Protein AF-A0A712CQ60-F1 (afdb_monomer)

Structure (mmCIF, N/CA/C/O backbone):
data_AF-A0A712CQ60-F1
#
_entry.id   AF-A0A712CQ60-F1
#
loop_
_atom_site.group_PDB
_atom_site.id
_atom_site.type_symbol
_atom_site.label_atom_id
_atom_site.label_alt_id
_atom_site.label_comp_id
_atom_site.label_asym_id
_atom_site.label_entity_id
_atom_site.label_seq_id
_atom_site.pdbx_PDB_ins_code
_atom_site.Cartn_x
_atom_site.Cartn_y
_atom_site.Cartn_z
_atom_site.occupancy
_atom_site.B_iso_or_equiv
_atom_site.auth_seq_id
_atom_site.auth_comp_id
_atom_site.auth_asym_id
_atom_site.auth_atom_id
_atom_site.pdbx_PDB_model_num
ATOM 1 N N . MET A 1 1 ? -9.560 7.480 26.332 1.00 48.94 1 MET A N 1
ATOM 2 C CA . MET A 1 1 ? -8.767 6.970 25.190 1.00 48.94 1 MET A CA 1
ATOM 3 C C . MET A 1 1 ? -9.601 7.193 23.940 1.00 48.94 1 MET A C 1
ATOM 5 O O . MET A 1 1 ? -10.779 6.866 23.969 1.00 48.94 1 MET A O 1
ATOM 9 N N . SER A 1 2 ? -9.063 7.873 22.928 1.00 51.94 2 SER A N 1
ATOM 10 C CA 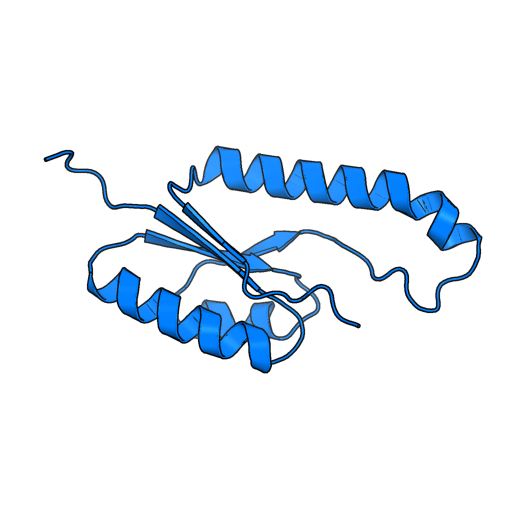. SER A 1 2 ? -9.797 8.315 21.732 1.00 51.94 2 SER A CA 1
ATOM 11 C C . SER A 1 2 ? -10.478 7.135 21.025 1.00 51.94 2 SER A C 1
ATOM 13 O O . SER A 1 2 ? -9.811 6.240 20.522 1.00 51.94 2 SER A O 1
ATOM 15 N N . GLY A 1 3 ? -11.813 7.129 21.008 1.00 69.31 3 GLY A N 1
ATOM 16 C CA . GLY A 1 3 ? -12.657 6.032 20.517 1.00 69.31 3 GLY A CA 1
ATOM 17 C C . GLY A 1 3 ? -12.748 5.898 18.994 1.00 69.31 3 GLY A C 1
ATOM 18 O O . GLY A 1 3 ? -13.809 5.546 18.492 1.00 69.31 3 GLY A O 1
ATOM 19 N N . GLN A 1 4 ? -11.679 6.203 18.251 1.00 75.69 4 GLN A N 1
ATOM 20 C CA . GLN A 1 4 ? -11.627 5.936 16.811 1.00 75.69 4 GLN A CA 1
ATOM 21 C C . GLN A 1 4 ? -10.626 4.815 16.509 1.00 75.69 4 GLN A C 1
ATOM 23 O O . GLN A 1 4 ? -9.514 4.841 17.043 1.00 75.69 4 GLN A O 1
ATOM 28 N N . PRO A 1 5 ? -11.004 3.830 15.672 1.00 86.81 5 PRO A N 1
ATOM 29 C CA . PRO A 1 5 ? -10.104 2.754 15.284 1.00 86.81 5 PRO A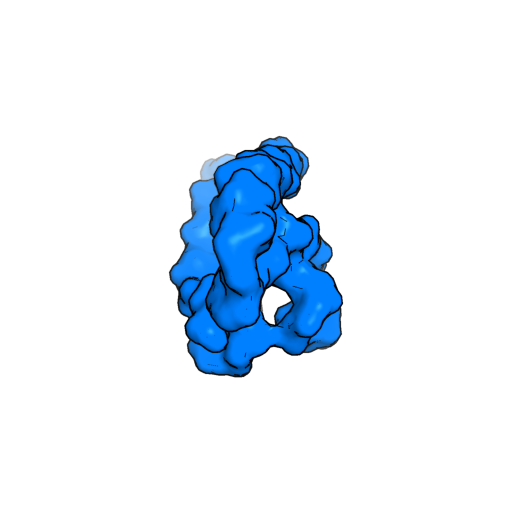 CA 1
ATOM 30 C C . PRO A 1 5 ? -8.922 3.328 14.501 1.00 86.81 5 PRO A C 1
ATOM 32 O O . PRO A 1 5 ? -9.107 4.127 13.579 1.00 86.81 5 PRO A O 1
ATOM 35 N N . LYS A 1 6 ? -7.711 2.911 14.878 1.00 96.44 6 LYS A N 1
ATOM 36 C CA . LYS A 1 6 ? -6.468 3.326 14.219 1.00 96.44 6 LYS A CA 1
ATOM 37 C C . LYS A 1 6 ? -6.438 2.824 12.777 1.00 96.44 6 LYS A C 1
ATOM 39 O O . LYS A 1 6 ? -6.924 1.729 12.488 1.00 96.44 6 LYS A O 1
ATOM 44 N N . ARG A 1 7 ? -5.848 3.607 11.878 1.00 97.81 7 ARG A N 1
ATOM 45 C CA . ARG A 1 7 ? -5.831 3.362 10.434 1.00 97.81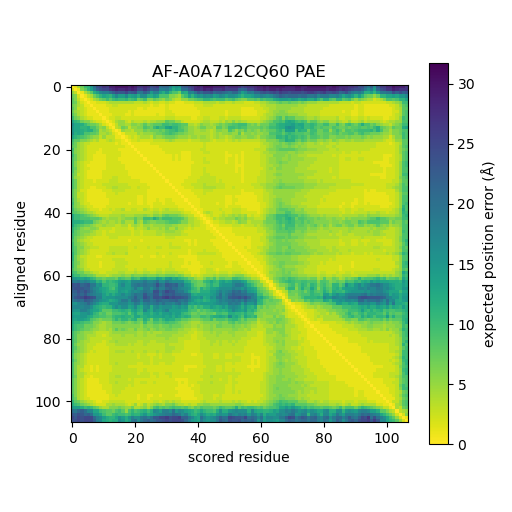 7 ARG A CA 1
ATOM 46 C C . ARG A 1 7 ? -4.420 3.106 9.929 1.00 97.81 7 ARG A C 1
ATOM 48 O O . ARG A 1 7 ? -3.566 3.989 9.983 1.00 97.81 7 ARG A O 1
ATOM 55 N N . LEU A 1 8 ? -4.198 1.919 9.375 1.00 97.94 8 LEU A N 1
ATOM 56 C CA . LEU A 1 8 ? -2.965 1.548 8.685 1.00 97.94 8 LEU A CA 1
ATOM 57 C C . LEU A 1 8 ? -3.191 1.565 7.170 1.00 97.94 8 LEU A C 1
ATOM 59 O O . LEU A 1 8 ? -4.142 0.968 6.666 1.00 97.94 8 LEU A O 1
ATOM 63 N N . MET A 1 9 ? -2.269 2.187 6.439 1.00 97.75 9 MET A N 1
ATOM 64 C CA . MET A 1 9 ? -2.131 1.986 4.997 1.00 97.75 9 MET A CA 1
ATOM 65 C C . MET A 1 9 ? -0.901 1.128 4.690 1.00 97.75 9 MET A C 1
ATOM 67 O O . MET A 1 9 ? 0.217 1.518 5.019 1.00 97.75 9 MET A O 1
ATOM 71 N N . VAL A 1 10 ? -1.088 -0.017 4.038 1.00 96.31 10 VAL A N 1
ATOM 72 C CA . VAL A 1 10 ? 0.014 -0.872 3.568 1.00 96.31 10 VAL A CA 1
ATOM 73 C C . VAL A 1 10 ? 0.342 -0.521 2.123 1.00 96.31 10 VAL A C 1
ATOM 75 O O . VAL A 1 10 ? -0.538 -0.507 1.268 1.00 96.31 10 VAL A O 1
ATOM 78 N N . MET A 1 11 ? 1.612 -0.241 1.844 1.00 92.88 11 MET A N 1
ATOM 79 C CA . MET A 1 11 ? 2.138 0.009 0.505 1.00 92.88 11 MET A CA 1
ATOM 80 C C . MET A 1 11 ? 3.063 -1.138 0.113 1.00 92.88 11 MET A C 1
ATOM 82 O O . MET A 1 11 ? 4.193 -1.233 0.598 1.00 92.88 11 MET A O 1
ATOM 86 N N . ALA A 1 12 ? 2.573 -2.013 -0.756 1.00 87.75 12 ALA A N 1
ATOM 87 C CA . ALA A 1 12 ? 3.295 -3.196 -1.197 1.00 87.75 12 ALA A CA 1
ATOM 88 C C . ALA A 1 12 ? 2.790 -3.626 -2.578 1.00 87.75 12 ALA A C 1
ATOM 90 O O . ALA A 1 12 ? 1.584 -3.626 -2.827 1.00 87.75 12 ALA A O 1
ATOM 91 N N . GLY A 1 13 ? 3.706 -4.003 -3.466 1.00 78.88 13 GLY A N 1
ATOM 92 C CA . GLY A 1 13 ? 3.358 -4.433 -4.819 1.00 78.88 13 GLY A CA 1
ATOM 93 C C . GLY A 1 13 ? 4.439 -5.278 -5.482 1.00 78.88 13 GLY A C 1
ATOM 94 O O . GLY A 1 13 ? 5.562 -5.412 -4.980 1.00 78.88 13 GLY A O 1
ATOM 95 N N . GLY A 1 14 ? 4.097 -5.861 -6.628 1.00 78.38 14 GLY A N 1
ATOM 96 C CA . GLY A 1 14 ? 5.043 -6.6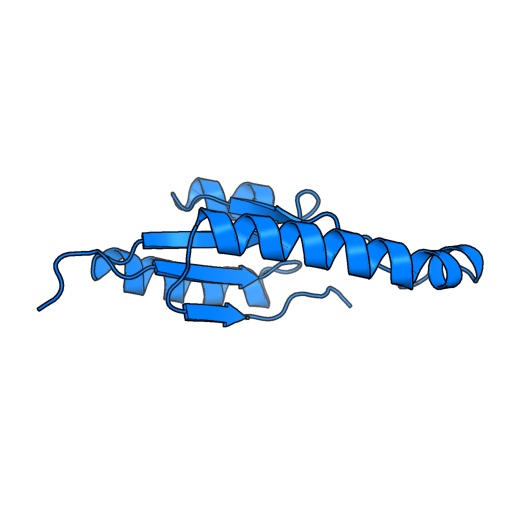17 -7.445 1.00 78.38 14 GLY A CA 1
ATOM 97 C C . GLY A 1 14 ? 5.031 -8.118 -7.172 1.00 78.38 14 GLY A C 1
ATOM 98 O O . GLY A 1 14 ? 4.194 -8.827 -7.723 1.00 78.38 14 GLY A O 1
ATOM 99 N N . THR A 1 15 ? 6.009 -8.617 -6.407 1.00 79.19 15 THR A N 1
ATOM 100 C CA . THR A 1 15 ? 6.196 -10.053 -6.120 1.00 79.19 15 THR A CA 1
ATOM 101 C C . THR A 1 15 ? 5.675 -10.433 -4.729 1.00 79.19 15 THR A C 1
ATOM 103 O O . THR A 1 15 ? 5.497 -9.583 -3.855 1.00 79.19 15 THR A O 1
ATOM 106 N N . GLY A 1 16 ? 5.474 -11.735 -4.491 1.00 82.25 16 GLY A N 1
ATOM 107 C CA . GLY A 1 16 ? 4.951 -12.245 -3.219 1.00 82.25 16 GLY A CA 1
ATOM 108 C C . GLY A 1 16 ? 5.834 -11.905 -2.013 1.00 82.25 16 GLY A C 1
ATOM 109 O O . GLY A 1 16 ? 5.319 -11.745 -0.912 1.00 82.25 16 GLY A O 1
ATOM 110 N N . GLY A 1 17 ? 7.141 -11.704 -2.222 1.00 85.12 17 GLY A N 1
ATOM 111 C CA . GLY A 1 17 ? 8.096 -11.375 -1.158 1.00 85.12 17 GLY A CA 1
ATOM 112 C C . GLY A 1 17 ? 7.790 -10.078 -0.401 1.00 85.12 17 GLY A C 1
ATOM 113 O O . GLY A 1 17 ? 8.179 -9.962 0.754 1.00 85.12 17 GLY A O 1
ATOM 114 N N . HIS A 1 18 ? 7.053 -9.136 -1.001 1.00 87.06 18 HIS A N 1
ATOM 115 C CA . HIS A 1 18 ? 6.581 -7.925 -0.312 1.00 87.06 18 HIS A CA 1
ATOM 116 C C . HIS A 1 18 ? 5.112 -8.038 0.114 1.00 87.06 18 HIS A C 1
ATOM 118 O O . HIS A 1 18 ? 4.724 -7.528 1.166 1.00 87.06 18 HIS A O 1
ATOM 124 N N . VAL A 1 19 ? 4.293 -8.724 -0.691 1.00 90.81 19 VAL A N 1
ATOM 125 C CA . VAL A 1 19 ? 2.846 -8.831 -0.461 1.00 90.81 19 VAL A CA 1
ATOM 126 C C . VAL A 1 19 ? 2.533 -9.739 0.732 1.00 90.81 19 VAL A C 1
ATOM 128 O O . VAL A 1 19 ? 1.749 -9.348 1.591 1.00 90.81 19 VAL A O 1
ATOM 131 N N . PHE A 1 20 ? 3.166 -10.910 0.855 1.00 92.88 20 PHE A N 1
ATOM 132 C CA . PHE A 1 20 ? 2.866 -11.837 1.954 1.00 92.88 20 PHE A CA 1
ATOM 133 C C . PHE A 1 20 ? 3.254 -11.290 3.336 1.00 92.88 20 PHE A C 1
ATOM 135 O O . PHE A 1 20 ? 2.411 -11.346 4.235 1.00 92.88 20 PHE A O 1
ATOM 142 N N . PRO A 1 21 ? 4.448 -10.694 3.538 1.00 93.44 21 PRO A N 1
ATOM 143 C CA . PRO A 1 21 ? 4.761 -10.060 4.817 1.00 93.44 21 PRO A CA 1
ATOM 144 C C . PRO A 1 21 ? 3.822 -8.888 5.136 1.00 93.44 21 PRO A C 1
ATOM 146 O O . PRO A 1 21 ? 3.421 -8.719 6.286 1.00 93.44 21 PRO A O 1
ATOM 149 N N . GLY A 1 22 ? 3.411 -8.113 4.124 1.00 94.44 22 GLY A N 1
ATOM 150 C CA . GLY A 1 22 ? 2.431 -7.038 4.297 1.00 94.44 22 GLY A CA 1
ATOM 151 C C . GLY A 1 22 ? 1.061 -7.552 4.749 1.00 94.44 22 GLY A C 1
ATOM 152 O O . GLY A 1 22 ? 0.464 -6.980 5.659 1.00 94.44 22 GLY A O 1
ATOM 153 N N . LEU A 1 23 ? 0.591 -8.663 4.170 1.00 95.12 23 LEU A N 1
ATOM 154 C CA . LEU A 1 23 ? -0.651 -9.326 4.576 1.00 95.12 23 LEU A CA 1
ATOM 155 C C . LEU A 1 23 ? -0.568 -9.839 6.016 1.00 95.12 23 LEU A C 1
ATOM 157 O O . LEU A 1 23 ? -1.515 -9.659 6.776 1.00 95.12 23 LEU A O 1
ATOM 161 N N . ALA A 1 24 ? 0.562 -10.429 6.414 1.00 95.94 24 ALA A N 1
ATOM 162 C CA . ALA A 1 24 ? 0.756 -10.906 7.782 1.00 95.94 24 ALA A CA 1
ATOM 163 C C . ALA A 1 24 ? 0.628 -9.767 8.810 1.00 95.94 24 ALA A C 1
ATOM 165 O O . ALA A 1 24 ? -0.096 -9.905 9.798 1.00 95.94 24 ALA A O 1
ATOM 166 N N . VAL A 1 25 ? 1.265 -8.617 8.553 1.00 96.69 25 VAL A N 1
ATOM 167 C CA . VAL A 1 25 ? 1.148 -7.439 9.429 1.00 96.69 25 VAL A CA 1
ATOM 168 C C . VAL A 1 25 ? -0.274 -6.867 9.412 1.00 96.69 25 VAL A C 1
ATOM 170 O O . VAL A 1 25 ? -0.808 -6.530 10.469 1.00 96.69 25 VAL A O 1
ATOM 173 N N . ALA A 1 26 ? -0.908 -6.792 8.237 1.00 96.81 26 ALA A N 1
ATOM 174 C CA . ALA A 1 26 ? -2.280 -6.312 8.092 1.00 96.81 26 ALA A CA 1
ATOM 175 C C . ALA A 1 26 ? -3.265 -7.128 8.940 1.00 96.81 26 ALA A C 1
ATOM 177 O O . ALA A 1 26 ? -3.972 -6.557 9.769 1.00 96.81 26 ALA A O 1
ATOM 178 N N . HIS A 1 27 ? -3.255 -8.457 8.797 1.00 97.25 27 HIS A N 1
ATOM 179 C CA . HIS A 1 27 ? -4.125 -9.359 9.560 1.00 97.25 27 HIS A CA 1
ATOM 180 C C . HIS A 1 27 ? -3.899 -9.243 11.065 1.00 97.25 27 HIS A C 1
ATOM 182 O O . HIS A 1 27 ? -4.858 -9.185 11.834 1.00 97.25 27 HIS A O 1
ATOM 188 N N . HIS A 1 28 ? -2.637 -9.147 11.490 1.00 97.62 28 HIS A N 1
ATOM 189 C CA . HIS A 1 28 ? -2.305 -8.995 12.901 1.00 97.62 28 HIS A CA 1
ATOM 190 C C . HIS A 1 28 ? -2.897 -7.715 13.510 1.00 97.62 28 HIS A C 1
ATOM 192 O O . HIS A 1 28 ? -3.430 -7.752 14.618 1.00 97.62 28 HIS A O 1
ATOM 198 N N . LEU A 1 29 ? -2.850 -6.587 12.793 1.00 96.81 29 LEU A N 1
ATOM 199 C CA . LEU A 1 29 ? -3.430 -5.332 13.278 1.00 96.81 29 LEU A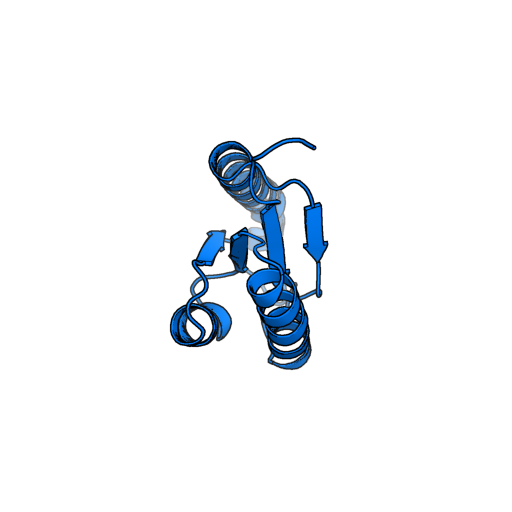 CA 1
ATOM 200 C C . LEU A 1 29 ? -4.956 -5.290 13.144 1.00 96.81 29 LEU A C 1
ATOM 202 O O . LEU A 1 29 ? -5.623 -4.744 14.024 1.00 96.81 29 LEU A O 1
ATOM 206 N N . MET A 1 30 ? -5.531 -5.899 12.105 1.00 96.44 30 MET A N 1
ATOM 207 C CA . MET A 1 30 ? -6.988 -6.052 11.985 1.00 96.44 30 MET A CA 1
ATOM 208 C C . MET A 1 30 ? -7.566 -6.820 13.176 1.00 96.44 30 MET A C 1
ATOM 210 O O . MET A 1 30 ? -8.577 -6.401 13.736 1.00 96.44 30 MET A O 1
ATOM 214 N N . ALA A 1 31 ? -6.884 -7.876 13.635 1.00 96.69 31 ALA A N 1
ATOM 215 C CA . ALA A 1 31 ? -7.268 -8.622 14.835 1.00 96.69 31 ALA A CA 1
ATOM 216 C C . ALA A 1 31 ? -7.237 -7.770 16.121 1.00 96.69 31 ALA A C 1
ATOM 218 O O . ALA A 1 31 ? -7.924 -8.083 17.089 1.00 96.69 31 ALA A O 1
ATOM 219 N N . GLN A 1 32 ? -6.479 -6.669 16.128 1.00 95.94 32 GLN A N 1
ATOM 220 C CA . GLN A 1 32 ? -6.435 -5.685 17.216 1.00 95.94 32 GLN A CA 1
ATOM 221 C C . GLN A 1 32 ? -7.422 -4.517 17.015 1.00 95.94 32 GLN A C 1
ATOM 223 O O . GLN A 1 32 ? -7.358 -3.524 17.739 1.00 95.94 32 GLN A O 1
ATOM 228 N N . GLY A 1 33 ? -8.313 -4.597 16.021 1.00 95.81 33 GLY A N 1
ATOM 229 C CA . GLY A 1 33 ? -9.325 -3.576 15.737 1.00 95.81 33 GLY A CA 1
ATOM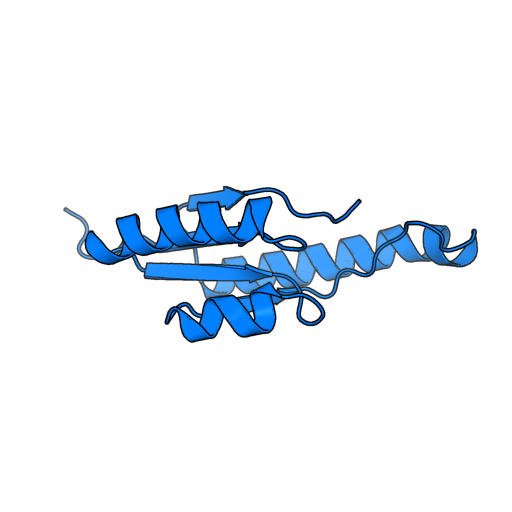 230 C C . GLY A 1 33 ? -8.843 -2.409 14.871 1.00 95.81 33 GLY A C 1
ATOM 231 O O . GLY A 1 33 ? -9.507 -1.370 14.824 1.00 95.81 33 GLY A O 1
ATOM 232 N N . TRP A 1 34 ? -7.701 -2.540 14.190 1.00 97.31 34 TRP A N 1
ATOM 233 C CA . TRP A 1 34 ? -7.252 -1.528 13.234 1.00 97.31 34 TRP A CA 1
ATOM 234 C C . TRP A 1 34 ? -8.023 -1.628 11.919 1.00 97.31 34 TRP A C 1
ATOM 236 O O . TRP A 1 34 ? -8.322 -2.713 11.423 1.00 97.31 34 TRP A O 1
ATOM 246 N N . GLN A 1 35 ? -8.274 -0.476 11.304 1.00 97.44 35 GLN A N 1
ATOM 247 C CA . GLN A 1 35 ? -8.729 -0.394 9.922 1.00 97.44 35 GLN A CA 1
ATOM 248 C C . GLN A 1 35 ? -7.516 -0.431 9.000 1.00 97.44 35 GLN A C 1
ATOM 250 O O . GLN A 1 35 ? -6.624 0.413 9.106 1.00 97.44 35 GLN A O 1
ATOM 255 N N . VAL A 1 36 ? -7.489 -1.389 8.078 1.00 97.50 36 VAL A N 1
ATOM 256 C CA . VAL A 1 36 ? -6.386 -1.543 7.129 1.00 97.50 36 VAL A CA 1
ATOM 257 C C . VAL A 1 36 ? -6.867 -1.274 5.715 1.00 97.50 36 VAL A C 1
ATOM 259 O O . VAL A 1 36 ? -7.941 -1.713 5.312 1.00 97.50 36 VAL A O 1
ATOM 262 N N . ARG A 1 37 ? -6.048 -0.547 4.958 1.00 97.19 37 ARG A N 1
ATOM 263 C CA . ARG A 1 37 ? -6.225 -0.327 3.526 1.00 97.19 37 ARG A CA 1
ATOM 264 C C . ARG A 1 37 ? -4.912 -0.557 2.803 1.00 97.19 37 ARG A C 1
ATOM 266 O O . ARG A 1 37 ? -3.845 -0.240 3.325 1.00 97.19 37 ARG A O 1
ATOM 273 N N . TRP A 1 38 ? -4.990 -1.091 1.600 1.00 96.44 38 TRP A N 1
ATOM 274 C CA . TRP A 1 38 ? -3.831 -1.374 0.774 1.00 96.44 38 TRP A CA 1
ATOM 275 C C . TRP A 1 38 ? -3.694 -0.349 -0.343 1.00 96.44 38 TRP A C 1
ATOM 277 O O . TRP A 1 38 ? -4.684 0.136 -0.884 1.00 96.44 38 TRP A O 1
ATOM 287 N N . LEU A 1 39 ? -2.459 -0.027 -0.703 1.00 94.56 39 LEU A N 1
ATOM 288 C CA . LEU A 1 39 ? -2.124 0.827 -1.829 1.00 94.56 39 LEU A CA 1
ATOM 289 C C . LEU A 1 39 ? -1.168 0.068 -2.749 1.00 94.56 39 LEU A C 1
ATOM 291 O O . LEU A 1 39 ? -0.037 -0.234 -2.361 1.00 94.56 39 LEU A O 1
ATOM 295 N N . GLY A 1 40 ? -1.633 -0.241 -3.957 1.00 91.44 40 GLY A N 1
ATOM 296 C CA . GLY A 1 40 ? -0.908 -1.071 -4.919 1.00 91.44 40 GLY A CA 1
ATOM 297 C C . GLY A 1 40 ? -1.081 -0.623 -6.368 1.00 91.44 40 GLY A C 1
ATOM 298 O O . GLY A 1 40 ? -1.477 0.511 -6.657 1.00 91.44 40 GLY A O 1
ATOM 299 N N . THR A 1 41 ? -0.777 -1.529 -7.292 1.00 87.94 41 THR A N 1
ATOM 300 C CA . THR A 1 41 ? -0.922 -1.342 -8.739 1.00 87.94 41 THR A CA 1
ATOM 301 C C . THR A 1 41 ? -1.931 -2.334 -9.314 1.00 87.94 41 THR A C 1
ATOM 303 O O . THR A 1 41 ? -2.022 -3.472 -8.869 1.00 87.94 41 THR A O 1
ATOM 306 N N . ALA A 1 42 ? -2.741 -1.886 -10.278 1.00 85.50 42 ALA A N 1
ATOM 307 C CA . ALA A 1 42 ? -3.856 -2.680 -10.806 1.00 85.50 42 ALA A CA 1
ATOM 308 C C . ALA A 1 42 ? -3.414 -3.829 -11.735 1.00 85.50 42 ALA A C 1
ATOM 310 O O . ALA A 1 42 ? -4.212 -4.697 -12.059 1.00 85.50 42 ALA A O 1
ATOM 311 N N . ASP A 1 43 ? -2.163 -3.817 -12.196 1.00 81.50 43 ASP A N 1
ATOM 312 C CA . ASP A 1 43 ? -1.590 -4.757 -13.166 1.00 81.50 43 ASP A CA 1
ATOM 313 C C . ASP A 1 43 ? -0.737 -5.863 -12.518 1.00 81.50 43 ASP A C 1
ATOM 315 O O . ASP A 1 43 ? 0.036 -6.537 -13.201 1.00 81.50 43 ASP A O 1
ATOM 319 N N . ARG A 1 44 ? -0.828 -6.037 -11.195 1.00 82.25 44 ARG A N 1
ATOM 320 C CA . ARG A 1 44 ? 0.042 -6.927 -10.411 1.00 82.25 44 ARG A CA 1
ATOM 321 C C . ARG A 1 44 ? -0.755 -7.795 -9.440 1.00 82.25 44 ARG A C 1
ATOM 323 O O . ARG A 1 44 ? -1.935 -7.556 -9.206 1.00 82.25 44 ARG A O 1
ATOM 330 N N . MET A 1 45 ? -0.101 -8.813 -8.869 1.00 84.94 45 MET A N 1
ATOM 331 C CA . MET A 1 45 ? -0.783 -9.856 -8.085 1.00 84.94 45 MET A CA 1
ATOM 332 C C . MET A 1 45 ? -1.552 -9.307 -6.881 1.00 84.94 45 MET A C 1
ATOM 334 O O . MET A 1 45 ? -2.521 -9.929 -6.451 1.00 84.94 45 MET A O 1
ATOM 338 N N . GLU A 1 46 ? -1.120 -8.177 -6.307 1.00 84.12 46 GLU A N 1
ATOM 339 C CA . GLU A 1 46 ? -1.811 -7.584 -5.165 1.00 84.12 46 GLU A CA 1
ATOM 340 C C . GLU A 1 46 ? -3.256 -7.192 -5.495 1.00 84.12 46 GLU A C 1
ATOM 342 O O . GLU A 1 46 ? -4.098 -7.242 -4.602 1.00 84.12 46 GLU A O 1
ATOM 347 N N . ALA A 1 47 ? -3.557 -6.877 -6.761 1.00 88.81 47 ALA A N 1
ATOM 348 C CA . ALA A 1 47 ? -4.896 -6.507 -7.207 1.00 88.81 47 ALA A CA 1
ATOM 349 C C . ALA A 1 47 ? -5.916 -7.634 -6.998 1.00 88.81 47 ALA A C 1
ATOM 351 O O . ALA A 1 47 ? -7.059 -7.357 -6.646 1.00 88.81 47 ALA A O 1
ATOM 352 N N . ASP A 1 48 ? -5.487 -8.889 -7.146 1.00 90.19 48 ASP A N 1
ATOM 353 C CA . ASP A 1 48 ? -6.344 -10.061 -6.961 1.00 90.19 48 ASP A CA 1
ATOM 354 C C . ASP A 1 48 ? -6.206 -10.671 -5.565 1.00 90.19 48 ASP A C 1
ATOM 356 O O . ASP A 1 48 ? -7.180 -11.166 -4.997 1.00 90.19 48 ASP A O 1
ATOM 360 N N . LEU A 1 49 ? -4.987 -10.695 -5.018 1.00 91.88 49 LEU A N 1
ATOM 361 C CA . LEU A 1 49 ? -4.699 -11.391 -3.767 1.00 91.88 49 LEU A CA 1
ATOM 362 C C . LEU A 1 49 ? -5.232 -10.622 -2.555 1.00 91.88 49 LEU A C 1
ATOM 364 O O . LEU A 1 49 ? -5.857 -11.218 -1.684 1.00 91.88 49 LEU A O 1
ATOM 368 N N . VAL A 1 50 ? -5.019 -9.307 -2.493 1.00 94.00 50 VAL A N 1
ATOM 369 C CA . VAL A 1 50 ? -5.369 -8.502 -1.312 1.00 94.00 50 VAL A CA 1
ATOM 370 C C . VAL A 1 50 ? -6.884 -8.477 -1.051 1.00 94.00 50 VAL A C 1
ATOM 372 O O . VAL A 1 50 ? -7.274 -8.760 0.087 1.00 94.00 50 VAL A O 1
ATOM 375 N N . PRO A 1 51 ? -7.760 -8.270 -2.058 1.00 94.75 51 PRO A N 1
ATOM 376 C CA . PRO A 1 51 ? -9.208 -8.333 -1.842 1.00 94.75 51 PRO A CA 1
ATOM 377 C C . PRO A 1 51 ? -9.701 -9.703 -1.368 1.0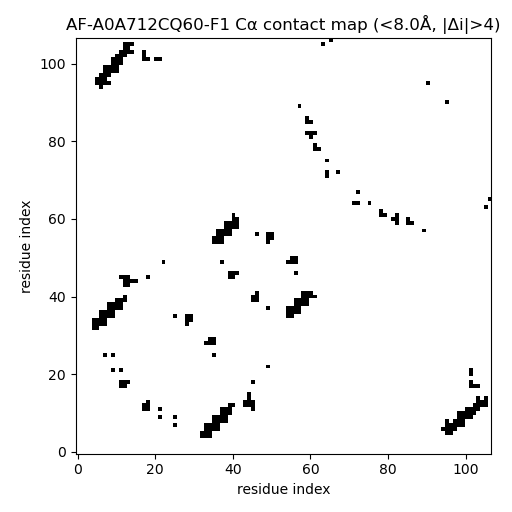0 94.75 51 PRO A C 1
ATOM 379 O O . PRO A 1 51 ? -10.615 -9.776 -0.549 1.00 94.75 51 PRO A O 1
ATOM 382 N N . LYS A 1 52 ? -9.071 -10.803 -1.813 1.00 95.00 52 LYS A N 1
ATOM 383 C CA . LYS A 1 52 ? -9.401 -12.166 -1.346 1.00 95.00 52 LYS A CA 1
ATOM 384 C C . LYS A 1 52 ? -9.121 -12.368 0.145 1.00 95.00 52 LYS A C 1
ATOM 386 O O . LYS A 1 52 ? -9.712 -13.250 0.758 1.00 95.00 52 LYS A O 1
ATOM 391 N N . HIS A 1 53 ? -8.252 -11.547 0.727 1.00 94.19 53 HIS A N 1
ATOM 392 C CA . HIS A 1 53 ? -7.974 -11.516 2.160 1.00 94.19 53 HIS A CA 1
ATOM 393 C C . HIS A 1 53 ? -8.842 -10.504 2.930 1.00 94.19 53 HIS A C 1
ATOM 395 O O . HIS A 1 53 ? -8.578 -10.259 4.104 1.00 94.19 53 HIS A O 1
ATOM 401 N N . GLY A 1 54 ? -9.875 -9.930 2.302 1.00 94.62 54 GLY A N 1
ATOM 402 C CA . GLY A 1 54 ? -10.822 -9.026 2.962 1.00 94.62 54 GLY A CA 1
ATOM 403 C C . GLY A 1 54 ? -10.264 -7.630 3.248 1.00 94.62 54 GLY A C 1
ATOM 404 O O . GLY A 1 54 ? -10.751 -6.955 4.151 1.00 94.62 54 GLY A O 1
ATOM 405 N N . ILE A 1 55 ? -9.236 -7.203 2.511 1.00 96.88 55 ILE A N 1
ATOM 406 C CA . ILE A 1 55 ? -8.627 -5.877 2.645 1.00 96.88 55 ILE A CA 1
ATOM 407 C C . ILE A 1 55 ? -8.962 -5.049 1.402 1.00 96.88 55 ILE A C 1
ATOM 409 O O . ILE A 1 55 ? -8.705 -5.473 0.275 1.00 96.88 55 ILE A O 1
ATOM 413 N N . ASP A 1 56 ? -9.490 -3.842 1.610 1.00 96.38 56 ASP A N 1
ATOM 414 C CA . ASP A 1 56 ? -9.705 -2.878 0.528 1.00 96.38 56 ASP A CA 1
ATOM 415 C C . ASP A 1 56 ? -8.370 -2.439 -0.078 1.00 96.38 56 ASP A C 1
ATOM 417 O O . ASP A 1 56 ? -7.446 -2.059 0.648 1.00 96.38 56 ASP A O 1
ATOM 421 N N . ILE A 1 57 ? -8.297 -2.390 -1.407 1.00 95.25 57 ILE A N 1
ATOM 422 C CA . ILE A 1 57 ? -7.128 -1.913 -2.146 1.00 95.25 57 ILE A CA 1
ATOM 423 C C . ILE A 1 57 ? -7.476 -0.694 -3.003 1.00 95.25 57 ILE A C 1
ATOM 425 O O . ILE A 1 57 ? -8.451 -0.692 -3.751 1.00 95.25 57 ILE A O 1
ATOM 429 N N . ASP A 1 58 ? -6.651 0.345 -2.905 1.00 94.94 58 ASP A N 1
ATOM 430 C CA . ASP A 1 58 ? -6.621 1.456 -3.848 1.00 94.94 58 ASP A CA 1
ATOM 431 C C . ASP A 1 58 ? -5.436 1.302 -4.802 1.00 94.94 58 ASP A C 1
ATOM 433 O O . ASP A 1 58 ? -4.349 0.848 -4.430 1.00 94.94 58 ASP A O 1
ATOM 437 N N . PHE A 1 59 ? -5.628 1.754 -6.039 1.00 92.25 59 PHE A N 1
ATOM 438 C CA . PHE A 1 59 ? -4.624 1.633 -7.086 1.00 92.25 59 PHE A CA 1
ATOM 439 C C . PHE A 1 59 ? -4.029 2.981 -7.471 1.00 92.25 59 PHE A C 1
ATOM 441 O O . PHE A 1 59 ? -4.743 3.966 -7.673 1.00 92.25 59 PHE A O 1
ATOM 448 N N . ILE A 1 60 ? -2.710 3.001 -7.650 1.00 89.69 60 ILE A N 1
ATOM 449 C CA . ILE A 1 60 ? -2.002 4.098 -8.307 1.00 89.69 60 ILE A CA 1
ATOM 450 C C . ILE A 1 60 ? -1.475 3.640 -9.657 1.00 89.69 60 ILE A C 1
ATOM 452 O O . ILE A 1 60 ? -0.935 2.546 -9.814 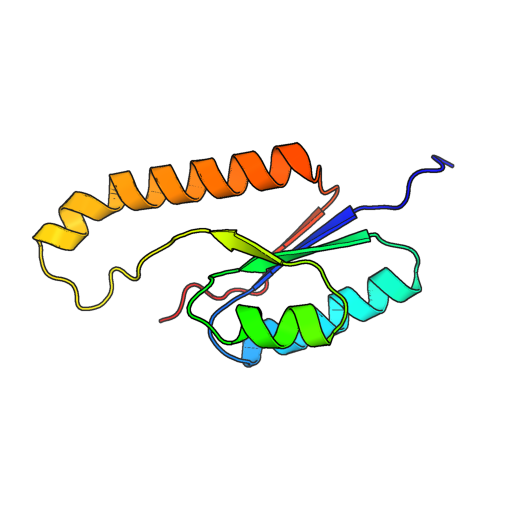1.00 89.69 60 ILE A O 1
ATOM 456 N N . ARG A 1 61 ? -1.596 4.507 -10.661 1.00 82.62 61 ARG A N 1
ATOM 457 C CA . ARG A 1 61 ? -1.039 4.231 -11.982 1.00 82.62 61 ARG A CA 1
ATOM 458 C C . ARG A 1 61 ? 0.418 4.668 -12.025 1.00 82.62 61 ARG A C 1
ATOM 460 O O . ARG A 1 61 ? 0.707 5.837 -12.283 1.00 82.62 61 ARG A O 1
ATOM 467 N N . ILE A 1 62 ? 1.330 3.722 -11.825 1.00 74.25 62 ILE A N 1
ATOM 468 C CA . ILE A 1 62 ? 2.759 3.932 -12.047 1.00 74.25 62 ILE A CA 1
ATOM 469 C C . ILE A 1 62 ? 3.264 2.937 -13.089 1.00 74.25 62 ILE A C 1
ATOM 471 O O . ILE A 1 62 ? 3.198 1.728 -12.923 1.00 74.25 62 ILE A O 1
ATOM 475 N N . SER A 1 63 ? 3.731 3.450 -14.224 1.00 65.06 63 SER A N 1
ATOM 476 C CA . SER A 1 63 ? 4.295 2.611 -15.279 1.00 65.06 63 SER A CA 1
ATOM 477 C C . SER A 1 63 ? 5.803 2.495 -15.087 1.00 65.06 63 SER A C 1
ATOM 479 O O . SER A 1 63 ? 6.472 3.529 -15.013 1.00 65.06 63 SER A O 1
ATOM 481 N N . GLY A 1 64 ? 6.334 1.270 -15.078 1.00 62.31 64 GLY A N 1
ATOM 482 C CA . GLY A 1 64 ? 7.774 1.019 -15.014 1.00 62.31 64 GLY A CA 1
ATOM 483 C C . GLY A 1 64 ? 8.547 1.768 -16.104 1.00 62.31 64 GLY A C 1
ATOM 484 O O . GLY A 1 64 ? 8.116 1.832 -17.262 1.00 62.31 64 GLY A O 1
ATOM 485 N N . LEU A 1 65 ? 9.674 2.361 -15.708 1.00 62.88 65 LEU A N 1
ATOM 486 C CA . LEU A 1 65 ? 10.602 3.074 -16.594 1.00 62.88 65 LEU A CA 1
ATOM 487 C C . LEU A 1 65 ? 11.677 2.149 -17.182 1.00 62.88 65 LEU A C 1
ATOM 489 O O . LEU A 1 65 ? 12.324 2.504 -18.165 1.00 62.88 65 LEU A O 1
ATOM 493 N N . ARG A 1 66 ? 11.862 0.957 -16.602 1.00 55.97 66 ARG A N 1
ATOM 494 C CA . ARG A 1 66 ? 12.923 0.025 -16.990 1.00 55.97 66 ARG A CA 1
ATOM 495 C C . ARG A 1 66 ? 12.684 -0.512 -18.406 1.00 55.97 66 ARG A C 1
ATOM 497 O O . ARG A 1 66 ? 11.580 -0.935 -18.738 1.00 55.97 66 ARG A O 1
ATOM 504 N N . GLY A 1 67 ? 13.713 -0.429 -19.250 1.00 60.59 67 GLY A N 1
ATOM 505 C CA . GLY A 1 67 ? 13.671 -0.864 -20.651 1.00 60.59 67 GLY A CA 1
ATOM 506 C C . GLY A 1 67 ? 12.909 0.060 -21.610 1.00 60.59 67 GLY A C 1
ATOM 507 O O . GLY A 1 67 ? 12.797 -0.257 -22.791 1.00 60.59 67 GLY A O 1
ATOM 508 N N . LYS A 1 68 ? 12.385 1.205 -21.149 1.00 60.78 68 LYS A N 1
ATOM 509 C CA . LYS A 1 68 ? 11.656 2.141 -22.015 1.00 60.78 68 LYS A CA 1
ATOM 510 C C . LYS A 1 68 ? 12.594 3.268 -22.453 1.00 60.78 68 LYS A C 1
ATOM 512 O O . LYS A 1 68 ? 13.141 3.966 -21.609 1.00 60.78 68 LYS A O 1
ATOM 517 N N . GLY A 1 69 ? 12.797 3.421 -23.765 1.00 74.50 69 GLY A N 1
ATOM 518 C CA . GLY A 1 69 ? 13.765 4.365 -24.347 1.00 74.50 69 GLY A CA 1
ATOM 519 C C . GLY A 1 69 ? 13.554 5.840 -23.959 1.00 74.50 69 GLY A C 1
ATOM 520 O O . GLY A 1 69 ? 12.619 6.185 -23.241 1.00 74.50 69 GLY A O 1
ATOM 521 N N . VAL A 1 70 ? 14.395 6.737 -24.486 1.00 77.25 70 VAL A N 1
ATOM 522 C CA . VAL A 1 70 ? 14.495 8.170 -24.107 1.00 77.25 70 VAL A CA 1
ATOM 523 C C . VAL A 1 70 ? 13.142 8.895 -23.974 1.00 77.25 70 VAL A C 1
ATOM 525 O O . VAL A 1 70 ? 12.939 9.668 -23.040 1.00 77.25 70 VAL A O 1
ATOM 528 N N . LYS A 1 71 ? 12.161 8.595 -24.836 1.00 75.75 71 LYS A N 1
ATOM 529 C CA . LYS A 1 71 ? 10.803 9.172 -24.757 1.00 75.75 71 LYS A CA 1
ATOM 530 C C . LYS A 1 71 ? 10.074 8.858 -23.440 1.00 75.75 71 LYS A C 1
ATOM 532 O O . LYS A 1 71 ? 9.321 9.686 -22.936 1.00 75.75 71 LYS A O 1
ATOM 537 N N . ALA A 1 72 ? 10.276 7.674 -22.867 1.00 74.06 72 ALA A N 1
ATOM 538 C CA . ALA A 1 72 ? 9.660 7.290 -21.601 1.00 74.06 72 ALA A CA 1
ATOM 539 C C . ALA A 1 72 ? 10.340 7.937 -20.390 1.00 74.06 72 ALA A C 1
ATOM 541 O O . ALA A 1 72 ? 9.650 8.232 -19.416 1.00 74.06 72 ALA A O 1
ATOM 542 N N . LEU A 1 73 ? 11.648 8.195 -20.480 1.00 77.06 73 LEU A N 1
ATOM 543 C CA . LEU A 1 73 ? 12.397 8.977 -19.494 1.00 77.06 73 LEU A CA 1
ATOM 544 C C . LEU A 1 73 ? 11.909 10.429 -19.458 1.00 77.06 73 LEU A C 1
ATOM 546 O O . LEU A 1 73 ? 11.636 10.948 -18.382 1.00 77.06 73 LEU A O 1
ATOM 550 N N . LEU A 1 74 ? 11.684 11.051 -20.619 1.00 82.56 74 LEU A N 1
ATOM 551 C CA . LEU A 1 74 ? 11.122 12.407 -20.694 1.00 82.56 74 LEU A CA 1
ATOM 552 C C . LEU A 1 74 ? 9.696 12.492 -20.124 1.00 82.56 74 LEU A C 1
ATOM 554 O O . LEU A 1 74 ? 9.326 13.489 -19.512 1.00 82.56 74 LEU A O 1
ATOM 558 N N . ALA A 1 75 ? 8.899 11.430 -20.268 1.00 81.94 75 ALA A N 1
ATOM 559 C CA . ALA A 1 75 ? 7.566 11.349 -19.671 1.00 81.94 75 ALA A CA 1
ATOM 560 C C . ALA A 1 75 ? 7.577 10.965 -18.175 1.00 81.94 75 ALA A C 1
ATOM 562 O O . ALA A 1 75 ? 6.525 10.997 -17.528 1.00 81.94 75 ALA A O 1
ATOM 563 N N . ALA A 1 76 ? 8.726 10.572 -17.614 1.00 82.62 76 ALA A N 1
ATOM 564 C CA . ALA A 1 76 ? 8.827 10.076 -16.244 1.00 82.62 76 ALA A CA 1
ATOM 565 C C . ALA A 1 76 ? 8.420 11.112 -15.183 1.00 82.62 76 ALA A C 1
ATOM 567 O O . ALA A 1 76 ? 7.610 10.749 -14.326 1.00 82.62 76 ALA A O 1
ATOM 568 N N . PRO A 1 77 ? 8.862 12.388 -15.238 1.00 86.44 77 PRO A N 1
ATOM 569 C CA . PRO A 1 77 ? 8.490 13.382 -14.230 1.00 86.44 77 PRO A CA 1
ATOM 570 C C . PRO A 1 77 ? 6.976 13.595 -14.153 1.00 86.44 77 PRO A C 1
ATOM 572 O O . PRO A 1 77 ? 6.401 13.592 -13.067 1.00 86.44 77 PRO A O 1
ATOM 575 N N . LEU A 1 78 ? 6.306 13.682 -15.308 1.00 87.56 78 LEU A N 1
ATOM 576 C CA . LEU A 1 78 ? 4.850 13.832 -15.388 1.00 87.56 78 LEU A CA 1
ATOM 577 C C . LEU A 1 78 ? 4.118 12.618 -14.801 1.00 87.56 78 LEU A C 1
ATOM 579 O O . LEU A 1 78 ? 3.127 12.763 -14.085 1.00 87.56 78 LEU A O 1
ATOM 583 N N . ARG A 1 79 ? 4.611 11.406 -15.073 1.00 84.25 79 ARG A N 1
ATOM 584 C CA . ARG A 1 79 ? 4.030 10.166 -14.539 1.00 84.25 79 ARG A CA 1
ATOM 585 C C . ARG A 1 79 ? 4.213 10.051 -13.030 1.00 84.25 79 ARG A C 1
ATOM 587 O O . ARG A 1 79 ? 3.256 9.712 -12.342 1.00 84.25 79 ARG A O 1
ATOM 594 N N . ILE A 1 80 ? 5.402 10.371 -12.522 1.00 86.88 80 ILE A N 1
ATOM 595 C CA . ILE A 1 80 ? 5.699 10.383 -11.084 1.00 86.88 80 ILE A CA 1
ATOM 596 C C . ILE A 1 80 ? 4.825 11.423 -10.380 1.00 86.88 80 ILE A C 1
ATOM 598 O O . ILE A 1 80 ? 4.202 11.111 -9.369 1.00 86.88 80 ILE A O 1
ATOM 602 N N . PHE A 1 81 ? 4.703 12.627 -10.943 1.00 90.56 81 PHE A N 1
ATOM 603 C CA . PHE A 1 81 ? 3.842 13.674 -10.396 1.00 90.56 81 PHE A CA 1
ATOM 604 C C . PHE A 1 81 ? 2.370 13.242 -10.337 1.00 90.56 81 PHE A C 1
ATOM 606 O O . PHE A 1 81 ? 1.695 13.443 -9.325 1.00 90.56 81 PHE A O 1
ATOM 613 N N . ASN A 1 82 ? 1.876 12.584 -11.388 1.00 90.12 82 ASN A N 1
ATOM 614 C CA . ASN A 1 82 ? 0.522 12.036 -11.411 1.00 90.12 82 ASN A CA 1
ATOM 615 C C . ASN A 1 82 ? 0.323 10.914 -10.381 1.00 90.12 82 ASN A C 1
ATOM 617 O O . ASN A 1 82 ? -0.698 10.912 -9.691 1.00 90.12 82 ASN A O 1
ATOM 621 N N . ALA A 1 83 ? 1.280 9.995 -10.240 1.00 88.88 83 ALA A N 1
ATOM 622 C CA . ALA A 1 83 ? 1.231 8.938 -9.231 1.00 88.88 83 ALA A CA 1
ATOM 623 C C . ALA A 1 83 ? 1.249 9.521 -7.807 1.00 88.88 83 ALA A C 1
ATOM 625 O O . ALA A 1 83 ? 0.442 9.128 -6.965 1.00 88.88 83 ALA A O 1
ATOM 626 N N . TRP A 1 84 ? 2.089 10.531 -7.559 1.00 92.06 84 TRP A N 1
ATOM 627 C CA . TRP A 1 84 ? 2.129 11.258 -6.291 1.00 92.06 84 TRP A CA 1
ATOM 628 C C . TRP A 1 84 ? 0.794 11.937 -5.973 1.00 92.06 84 TRP A C 1
ATOM 630 O O . TRP A 1 84 ? 0.287 11.812 -4.858 1.00 92.06 84 TRP A O 1
ATOM 640 N N . ARG A 1 85 ? 0.170 12.610 -6.951 1.00 95.31 85 ARG A N 1
ATOM 641 C CA . ARG A 1 85 ? -1.160 13.216 -6.774 1.00 95.31 85 ARG A CA 1
ATOM 642 C C . ARG A 1 85 ? -2.233 12.180 -6.439 1.00 95.31 85 ARG A C 1
ATOM 644 O O . ARG A 1 85 ? -3.063 12.448 -5.572 1.00 95.31 85 ARG A O 1
ATOM 651 N N . GLN A 1 86 ? -2.217 11.019 -7.096 1.00 93.75 86 GLN A N 1
ATOM 652 C CA . GLN A 1 86 ? -3.152 9.923 -6.812 1.00 93.75 86 GLN A CA 1
ATOM 653 C C . GLN A 1 86 ? -2.959 9.392 -5.388 1.00 93.75 86 GLN A C 1
ATOM 655 O O . GLN A 1 86 ? -3.913 9.392 -4.610 1.00 93.75 86 GLN A O 1
ATOM 660 N N . ALA A 1 87 ? -1.722 9.055 -5.009 1.00 93.25 87 ALA A N 1
ATOM 661 C CA . ALA A 1 87 ? -1.391 8.602 -3.659 1.00 93.25 87 ALA A CA 1
ATOM 662 C C . ALA A 1 87 ? -1.802 9.639 -2.600 1.00 93.25 87 ALA A C 1
ATOM 664 O O . ALA A 1 87 ? -2.438 9.306 -1.602 1.00 93.25 87 ALA A O 1
ATOM 665 N N . ARG A 1 88 ? -1.528 10.929 -2.844 1.00 95.50 88 ARG A N 1
ATOM 666 C CA . ARG A 1 88 ? -1.941 12.029 -1.959 1.00 95.50 88 ARG A CA 1
ATOM 667 C C . ARG A 1 88 ? -3.460 12.132 -1.829 1.00 95.50 88 ARG A C 1
ATOM 669 O O . ARG A 1 88 ? -3.947 12.400 -0.734 1.00 95.50 88 ARG A O 1
ATOM 676 N N . ALA A 1 89 ? -4.213 11.940 -2.909 1.00 96.94 89 ALA A N 1
ATOM 677 C CA . ALA A 1 89 ? -5.674 11.961 -2.866 1.00 96.94 89 ALA A CA 1
ATOM 678 C C . ALA A 1 89 ? -6.242 10.773 -2.073 1.00 96.94 89 ALA A C 1
ATOM 680 O O . ALA A 1 89 ? -7.174 10.954 -1.292 1.00 96.94 89 ALA A O 1
ATOM 681 N N . ILE A 1 90 ? -5.660 9.583 -2.238 1.00 95.94 90 ILE A N 1
ATOM 682 C CA . ILE A 1 90 ? -6.032 8.371 -1.497 1.00 95.94 90 ILE A CA 1
ATOM 683 C C . ILE A 1 90 ? -5.747 8.553 -0.001 1.00 95.94 90 ILE A C 1
ATOM 685 O O . ILE A 1 90 ? -6.655 8.416 0.819 1.00 95.94 90 ILE A O 1
ATOM 689 N N . MET A 1 91 ? -4.536 8.990 0.358 1.00 95.94 91 MET A N 1
ATOM 690 C CA . MET A 1 91 ? -4.171 9.272 1.751 1.00 95.94 91 MET A CA 1
ATOM 691 C C . MET A 1 91 ? -5.057 10.351 2.381 1.00 95.94 91 MET A C 1
ATOM 693 O O . MET A 1 91 ? -5.456 10.215 3.531 1.00 95.94 91 MET A O 1
ATOM 697 N N . LYS A 1 92 ? -5.433 11.404 1.640 1.00 96.81 92 LYS A N 1
ATOM 698 C CA . LYS A 1 92 ? -6.353 12.438 2.147 1.00 96.81 92 LYS A CA 1
ATOM 699 C C . LYS A 1 92 ? -7.769 11.919 2.411 1.00 96.81 92 LYS A C 1
ATOM 701 O O . LYS A 1 92 ? -8.435 12.443 3.301 1.00 96.81 92 LYS A O 1
ATOM 706 N N . ARG A 1 93 ? -8.235 10.938 1.632 1.00 96.44 93 ARG A N 1
ATOM 707 C CA . ARG A 1 93 ? -9.555 10.314 1.805 1.00 96.44 93 ARG A CA 1
ATOM 708 C C . ARG A 1 93 ? -9.559 9.330 2.968 1.00 96.44 93 ARG A C 1
ATOM 710 O O . ARG A 1 93 ? -10.407 9.441 3.846 1.00 96.44 93 ARG A O 1
ATOM 717 N N . PHE A 1 94 ? -8.597 8.410 2.990 1.00 96.25 94 PHE A N 1
ATOM 718 C CA . PHE A 1 94 ? -8.515 7.379 4.022 1.00 96.25 94 PHE A CA 1
ATOM 719 C C . PHE A 1 94 ? -8.029 7.922 5.372 1.00 96.25 94 PHE A C 1
ATOM 721 O O . PHE A 1 94 ? -8.501 7.475 6.414 1.00 96.25 94 PHE A O 1
ATOM 728 N N . LYS A 1 95 ? -7.145 8.929 5.356 1.00 96.69 95 LYS A N 1
ATOM 729 C CA . LYS A 1 95 ? -6.495 9.521 6.536 1.00 96.69 95 LYS A CA 1
ATOM 730 C C . LYS A 1 95 ? -5.811 8.451 7.407 1.00 96.69 95 LYS A C 1
ATOM 732 O O . LYS A 1 95 ? -6.245 8.243 8.536 1.00 96.69 95 LYS A O 1
ATOM 737 N N . PRO A 1 96 ? -4.801 7.732 6.878 1.00 96.88 96 PRO A N 1
ATOM 738 C CA . PRO A 1 96 ? -4.058 6.765 7.677 1.00 96.88 96 PRO A CA 1
ATOM 739 C C . PRO A 1 96 ? -3.295 7.466 8.806 1.00 96.88 96 PRO A C 1
ATOM 741 O O . PRO A 1 96 ? -2.724 8.535 8.586 1.00 96.88 96 PRO A O 1
ATOM 744 N N . ASP A 1 97 ? -3.243 6.837 9.978 1.00 97.50 97 ASP A N 1
ATOM 745 C CA . ASP A 1 97 ? -2.398 7.270 11.097 1.00 97.50 97 ASP A CA 1
ATOM 746 C C . ASP A 1 97 ? -0.938 6.861 10.868 1.00 97.50 97 ASP A C 1
ATOM 748 O O . ASP A 1 97 ? -0.006 7.541 11.293 1.00 97.50 97 ASP A O 1
ATOM 752 N N . VAL A 1 98 ? -0.739 5.737 10.173 1.00 97.06 98 VAL A N 1
ATOM 753 C CA . VAL A 1 98 ? 0.574 5.194 9.830 1.00 97.06 98 VAL A CA 1
ATOM 754 C C . VAL A 1 98 ? 0.541 4.537 8.452 1.00 97.06 98 VAL A C 1
ATOM 756 O O . VAL A 1 98 ? -0.471 3.973 8.025 1.00 97.06 98 VAL A O 1
ATOM 759 N N . VAL A 1 99 ? 1.672 4.607 7.755 1.00 96.44 99 VAL A N 1
ATOM 760 C CA . VAL A 1 99 ? 1.883 3.960 6.461 1.00 96.44 99 VAL A CA 1
ATOM 761 C C . VAL A 1 99 ? 3.039 2.974 6.591 1.00 96.44 99 VAL A C 1
ATOM 763 O O . VAL A 1 99 ? 4.113 3.345 7.060 1.00 96.44 99 VAL A O 1
ATOM 766 N N . LEU A 1 100 ? 2.825 1.731 6.168 1.00 95.50 100 LEU A N 1
ATOM 767 C CA . LEU A 1 100 ? 3.837 0.679 6.151 1.00 95.50 100 LEU A CA 1
ATOM 768 C C . LEU A 1 100 ? 4.268 0.408 4.710 1.00 95.50 100 LEU A C 1
ATOM 770 O O . LEU A 1 100 ? 3.494 -0.127 3.919 1.00 95.50 100 LEU A O 1
ATOM 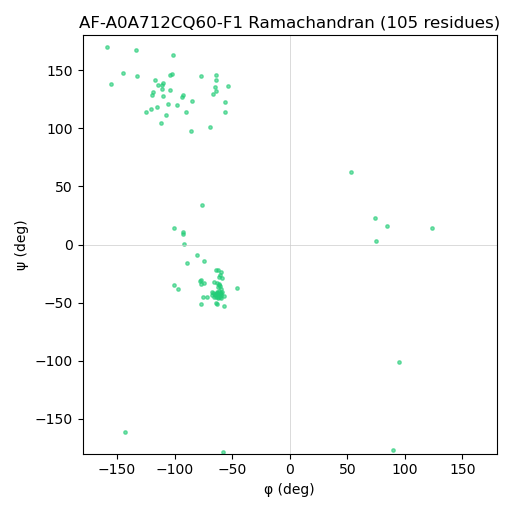774 N N . GLY A 1 101 ? 5.505 0.764 4.371 1.00 93.31 101 GLY A N 1
ATOM 775 C CA . GLY A 1 101 ? 6.105 0.423 3.084 1.00 93.31 101 GLY A CA 1
ATOM 776 C C . GLY A 1 101 ? 6.833 -0.914 3.153 1.00 93.31 101 GLY A C 1
ATOM 777 O O . GLY A 1 101 ? 7.859 -1.003 3.817 1.00 93.31 101 GLY A O 1
ATOM 778 N N . MET A 1 102 ? 6.349 -1.924 2.429 1.00 89.19 102 MET A N 1
ATOM 779 C CA . MET A 1 102 ? 7.017 -3.235 2.339 1.00 89.19 102 MET A CA 1
ATOM 780 C C . MET A 1 102 ? 7.980 -3.335 1.151 1.00 89.19 102 MET A C 1
ATOM 782 O O . MET A 1 102 ? 8.584 -4.380 0.941 1.00 89.19 102 MET A O 1
ATOM 786 N N . GLY A 1 103 ? 8.117 -2.266 0.361 1.00 77.38 103 GLY A N 1
ATOM 787 C CA . GLY A 1 103 ? 8.818 -2.286 -0.924 1.00 77.38 103 GLY A CA 1
ATOM 788 C C . GLY A 1 103 ? 7.883 -2.635 -2.084 1.00 77.38 103 GLY A C 1
ATOM 789 O O . GLY A 1 103 ? 6.672 -2.757 -1.908 1.00 77.38 103 GLY A O 1
ATOM 790 N N . GLY A 1 104 ? 8.429 -2.753 -3.296 1.00 65.69 104 GLY A N 1
ATOM 791 C CA . GLY A 1 104 ? 7.627 -3.141 -4.464 1.00 65.69 104 GLY A CA 1
ATOM 792 C C . GLY A 1 104 ? 7.626 -2.189 -5.656 1.00 65.69 104 GLY A C 1
ATOM 793 O O . GLY A 1 104 ? 6.827 -2.390 -6.568 1.00 65.69 104 GLY A O 1
ATOM 794 N N . TYR A 1 105 ? 8.537 -1.208 -5.734 1.00 55.88 105 TYR A N 1
ATOM 795 C CA . TYR A 1 105 ? 8.910 -0.735 -7.069 1.00 55.88 105 TYR A CA 1
ATOM 796 C C . TYR A 1 105 ? 9.696 -1.863 -7.730 1.00 55.88 105 TYR A C 1
ATOM 798 O O . TYR A 1 105 ? 10.840 -2.144 -7.373 1.00 55.88 105 TYR A O 1
ATOM 806 N N . VAL A 1 106 ? 8.996 -2.586 -8.599 1.00 35.38 106 VAL A N 1
ATOM 807 C CA . VAL A 1 106 ? 9.491 -3.783 -9.265 1.00 35.38 106 VAL A CA 1
ATOM 808 C C . VAL A 1 106 ? 10.770 -3.421 -10.004 1.00 35.38 106 VAL A C 1
ATOM 810 O O . VAL A 1 106 ? 10.780 -2.496 -10.821 1.00 35.38 106 VAL A O 1
ATOM 813 N N . SER A 1 107 ? 11.840 -4.141 -9.663 1.00 36.16 107 SER A N 1
ATOM 814 C CA . SER A 1 107 ? 13.013 -4.242 -10.515 1.00 36.16 107 SER A CA 1
ATOM 815 C C . SER A 1 107 ? 12.585 -4.652 -11.913 1.00 36.16 107 SER A C 1
ATOM 817 O O . SER A 1 107 ? 11.880 -5.663 -12.056 1.00 36.16 107 SER A O 1
#

Nearest PDB structures (foldseek):
  1nlm-assembly1_B  TM=8.732E-01  e=1.353E-14  Escherichia coli
  3s2u-assembly1_A  TM=9.707E-01  e=7.934E-08  Pseudomonas aeruginosa PAO1
  7d1i-assembly1_C-2  TM=8.506E-01  e=2.971E-08  Acinetobacter baumannii
  7d1i-assembly1_A-2  TM=8.459E-01  e=5.718E-08  Acinetobacter baumannii
  2iyf-assembly2_B  TM=6.891E-01  e=7.118E-04  Streptomyces antibioticus

Secondary structure (DSSP, 8-state):
---S--EEEEEE-SSHHHHHHHHHHHHHHHTTT-EEEEEE-TTSTHHHHHHHTT-EEEE------TT--HHHHHTHHHHHHHHHHHHHHHHHHH--SEEEEEE----

Radius of gyration: 15.01 Å; Cα contacts (8 Å, |Δi|>4): 154; chains: 1; bounding box: 27×26×50 Å

Solvent-accessible surface area (backbone atoms only — not comparable to full-atom values): 6115 Å² total; per-residue (Å²): 127,83,92,64,70,53,30,40,32,40,34,32,24,56,53,65,86,20,39,53,61,47,49,56,54,47,53,58,40,41,77,72,56,32,48,60,36,35,42,33,38,79,92,35,58,50,56,63,52,42,51,77,71,76,35,57,72,46,71,37,74,72,78,82,62,81,94,47,59,73,72,49,58,71,47,38,64,62,43,51,52,52,27,51,52,46,51,51,52,50,45,66,70,71,55,53,79,42,76,47,75,53,51,41,87,67,129

Sequence (107 aa):
MSGQPKRLMVMAGGTGGHVFPGLAVAHHLMAQGWQVRWLGTADRMEADLVPKHGIDIDFIRISGLRGKGVKALLAAPLRIFNAWRQARAIMKRFKPDVVLGMGGYVS

Foldseek 3Di:
DPPDAAEEEEEAFDDPQLVVVSLVVQVVSVVVVHQYAYEYACVGPCVPPVVVSVHHYDYFDADDPPPPDPVSVVCRVVSVVRSVVSVVVVCVVRVHPYYHYSDHPPD

Organism: Salmonella enterica I (NCBI:txid59201)

pLDDT: mean 86.51, std 13.48, range [35.38, 97.94]

Mean predicted aligned error: 5.83 Å

InterPro domains:
  IPR004276 Glycosyltransferase family 28, N-terminal domain [PF03033] (9-107)